Protein AF-A0A318IUC0-F1 (afdb_monomer_lite)

Organism: NCBI:txid401470

Secondary structure (DSSP, 8-state):
--HHHHHHHHHHH-HHHHHHHHH-HHHHHHHHT--HHHHHHHHTT-HHHHHHHTT-----THHHHTTGGGSS--S--------------

Structure (mmCIF, N/CA/C/O backbone):
data_AF-A0A318IUC0-F1
#
_entry.id   AF-A0A318IUC0-F1
#
loop_
_atom_site.group_PDB
_atom_site.id
_atom_site.type_symbol
_atom_site.label_atom_id
_atom_site.label_alt_id
_atom_site.label_comp_id
_atom_site.label_asym_id
_atom_site.label_entity_id
_atom_site.label_seq_id
_atom_site.pdbx_PDB_ins_code
_atom_site.Cartn_x
_atom_site.Cartn_y
_atom_site.Cartn_z
_atom_site.occupancy
_atom_site.B_iso_or_equiv
_atom_site.auth_seq_id
_atom_site.auth_comp_id
_atom_site.auth_asym_id
_atom_site.auth_atom_id
_atom_site.pdbx_PDB_model_num
ATOM 1 N N . MET A 1 1 ? -3.787 12.215 9.660 1.00 60.00 1 MET A N 1
ATOM 2 C CA . MET A 1 1 ? -3.909 11.343 8.475 1.00 60.00 1 MET A CA 1
ATOM 3 C C . MET A 1 1 ? -3.276 10.007 8.815 1.00 60.00 1 MET A C 1
ATOM 5 O O . MET A 1 1 ? -2.301 9.998 9.561 1.00 60.00 1 MET A O 1
ATOM 9 N N . SER A 1 2 ? -3.882 8.901 8.385 1.00 84.44 2 SER A N 1
ATOM 10 C CA . SER A 1 2 ? -3.364 7.552 8.645 1.00 84.44 2 SER A CA 1
ATOM 11 C C . SER A 1 2 ? -2.153 7.276 7.756 1.00 84.44 2 SER A C 1
ATOM 13 O O . SER A 1 2 ? -2.217 7.542 6.559 1.00 84.44 2 SER A O 1
ATOM 15 N N . LYS A 1 3 ? -1.084 6.684 8.306 1.00 89.56 3 LYS A N 1
ATOM 16 C CA . LYS A 1 3 ? 0.141 6.357 7.549 1.00 89.56 3 LYS A CA 1
ATOM 17 C C . LYS A 1 3 ? -0.126 5.469 6.332 1.00 89.56 3 LYS A C 1
ATOM 19 O O . LYS A 1 3 ? 0.560 5.599 5.326 1.00 89.56 3 LYS A O 1
ATOM 24 N N . LEU A 1 4 ? -1.129 4.596 6.408 1.00 90.06 4 LEU A N 1
ATOM 25 C CA . LEU A 1 4 ? -1.587 3.790 5.278 1.00 90.06 4 LEU A CA 1
ATOM 26 C C . LEU A 1 4 ? -2.088 4.637 4.109 1.00 90.06 4 LEU A C 1
ATOM 28 O O . LEU A 1 4 ? -1.754 4.339 2.968 1.00 90.06 4 LEU A O 1
ATOM 32 N N . LEU A 1 5 ? -2.831 5.711 4.375 1.00 90.44 5 LEU A N 1
ATOM 33 C CA . LEU A 1 5 ? -3.311 6.599 3.318 1.00 90.44 5 LEU A CA 1
ATOM 34 C C . LEU A 1 5 ? -2.146 7.337 2.653 1.00 90.44 5 LEU A C 1
ATOM 36 O O . LEU A 1 5 ? -2.069 7.388 1.429 1.00 90.44 5 LEU A O 1
ATOM 40 N N . ASP A 1 6 ? -1.217 7.858 3.459 1.00 91.50 6 ASP A N 1
ATOM 41 C CA . ASP A 1 6 ? 0.002 8.500 2.959 1.00 91.50 6 ASP A CA 1
ATOM 42 C C . ASP A 1 6 ? 0.846 7.527 2.121 1.00 91.50 6 ASP A C 1
ATOM 44 O O . ASP A 1 6 ? 1.369 7.901 1.072 1.00 91.50 6 ASP A O 1
ATOM 48 N N . TYR A 1 7 ? 0.927 6.259 2.537 1.00 93.06 7 TYR A N 1
ATOM 49 C CA . TYR A 1 7 ? 1.632 5.217 1.796 1.00 93.06 7 TYR A CA 1
ATOM 50 C C . TYR A 1 7 ? 0.981 4.916 0.444 1.00 93.06 7 TYR A C 1
ATOM 52 O O . TYR A 1 7 ? 1.674 4.849 -0.569 1.00 93.06 7 TYR A O 1
ATOM 60 N N . LEU A 1 8 ? -0.346 4.769 0.410 1.00 91.12 8 LEU A N 1
ATOM 61 C CA . LEU A 1 8 ? -1.093 4.511 -0.823 1.00 91.12 8 LEU A CA 1
ATOM 62 C C . LEU A 1 8 ? -0.997 5.691 -1.801 1.00 91.12 8 LEU A C 1
ATOM 64 O O . LEU A 1 8 ? -0.752 5.480 -2.985 1.00 91.12 8 LEU A O 1
ATOM 68 N N . ASN A 1 9 ? -1.085 6.927 -1.306 1.00 91.25 9 ASN A N 1
ATOM 69 C CA . ASN A 1 9 ? -0.880 8.126 -2.126 1.00 91.25 9 ASN A CA 1
ATOM 70 C C . ASN A 1 9 ? 0.552 8.208 -2.679 1.00 91.25 9 ASN A C 1
ATOM 72 O O . ASN A 1 9 ? 0.772 8.604 -3.826 1.00 91.25 9 ASN A O 1
ATOM 76 N N . ALA A 1 10 ? 1.547 7.820 -1.877 1.00 92.19 10 ALA A N 1
ATOM 77 C CA . ALA A 1 10 ? 2.931 7.773 -2.327 1.00 92.19 10 ALA A CA 1
ATOM 78 C C . ALA A 1 10 ? 3.155 6.665 -3.369 1.00 92.19 10 ALA A C 1
ATOM 80 O O . ALA A 1 10 ? 3.938 6.859 -4.296 1.00 92.19 10 ALA A O 1
ATOM 81 N N . LEU A 1 11 ? 2.460 5.529 -3.264 1.00 91.75 11 LEU A N 1
ATOM 82 C CA . LEU A 1 11 ? 2.494 4.476 -4.282 1.00 91.75 11 LEU A CA 1
ATOM 83 C C . LEU A 1 11 ? 1.846 4.899 -5.603 1.00 91.75 11 LEU A C 1
ATOM 85 O O . LEU A 1 11 ? 2.220 4.360 -6.635 1.00 91.75 11 LEU A O 1
ATOM 89 N N . ASP A 1 12 ? 0.920 5.852 -5.606 1.00 90.00 12 ASP A N 1
ATOM 90 C CA . ASP A 1 12 ? 0.340 6.370 -6.851 1.00 90.00 12 ASP A CA 1
ATOM 91 C C . ASP A 1 12 ? 1.298 7.332 -7.582 1.00 90.00 12 ASP A C 1
ATOM 93 O O . ASP A 1 12 ? 1.382 7.356 -8.808 1.00 90.00 12 ASP A O 1
ATOM 97 N N . THR A 1 13 ? 2.093 8.091 -6.822 1.00 90.25 13 THR A N 1
ATOM 98 C CA . THR A 1 13 ? 2.847 9.243 -7.347 1.00 90.25 13 THR A CA 1
ATOM 99 C C . THR A 1 13 ? 4.364 9.041 -7.424 1.00 90.25 13 THR A C 1
ATOM 101 O O . THR A 1 13 ? 5.034 9.713 -8.212 1.00 90.25 13 THR A O 1
ATOM 104 N N . ASN A 1 14 ? 4.944 8.130 -6.634 1.00 93.50 14 ASN A N 1
ATOM 105 C CA . ASN A 1 14 ? 6.392 7.952 -6.526 1.00 93.50 14 ASN A CA 1
ATOM 106 C C . ASN A 1 14 ? 6.871 6.666 -7.213 1.00 93.50 14 ASN A C 1
ATOM 108 O O . ASN A 1 14 ? 6.835 5.576 -6.643 1.00 93.50 14 ASN A O 1
ATOM 112 N N . ALA A 1 15 ? 7.435 6.814 -8.415 1.00 92.31 15 ALA A N 1
ATOM 113 C CA . ALA A 1 15 ? 7.971 5.707 -9.209 1.00 92.31 15 ALA A CA 1
ATOM 114 C C . ALA A 1 15 ? 9.029 4.858 -8.478 1.00 92.31 15 ALA A C 1
ATOM 116 O O . ALA A 1 15 ? 9.051 3.636 -8.639 1.00 92.31 15 ALA A O 1
ATOM 117 N N . MET A 1 16 ? 9.880 5.472 -7.647 1.00 92.75 16 MET A N 1
ATOM 118 C CA . MET A 1 16 ? 10.882 4.728 -6.875 1.00 92.75 16 MET A CA 1
ATOM 119 C C . MET A 1 16 ? 10.225 3.874 -5.793 1.00 92.75 16 MET A C 1
ATOM 121 O O . MET A 1 16 ? 10.606 2.719 -5.606 1.00 92.75 16 MET A O 1
ATOM 125 N N . LEU A 1 17 ? 9.213 4.419 -5.110 1.00 92.19 17 LEU A N 1
ATOM 126 C CA . LEU A 1 17 ? 8.465 3.680 -4.097 1.00 92.19 17 LEU A CA 1
ATOM 127 C C . LEU A 1 17 ? 7.671 2.532 -4.724 1.00 92.19 17 LEU A C 1
ATOM 129 O O . LEU A 1 17 ? 7.658 1.438 -4.169 1.00 92.19 17 LEU A O 1
ATOM 133 N N . ILE A 1 18 ? 7.084 2.745 -5.905 1.00 93.06 18 ILE A N 1
ATOM 134 C CA . ILE A 1 18 ? 6.420 1.690 -6.682 1.00 93.06 18 ILE A CA 1
ATOM 135 C C . ILE A 1 18 ? 7.397 0.551 -6.972 1.00 93.06 18 ILE A C 1
ATOM 137 O O . ILE A 1 18 ? 7.067 -0.617 -6.778 1.00 93.06 18 ILE A O 1
ATOM 141 N N . GLN A 1 19 ? 8.605 0.870 -7.438 1.00 93.69 19 GLN A N 1
ATOM 142 C CA . GLN A 1 19 ? 9.591 -0.150 -7.786 1.00 93.69 19 GLN A CA 1
ATOM 143 C C . GLN A 1 19 ? 10.128 -0.888 -6.551 1.00 93.69 19 GLN A C 1
ATOM 145 O O . GLN A 1 19 ? 10.294 -2.110 -6.595 1.00 93.69 19 GLN A O 1
ATOM 150 N N . ALA A 1 20 ? 10.332 -0.175 -5.440 1.00 93.44 20 ALA A N 1
ATOM 151 C CA . ALA A 1 20 ? 10.694 -0.772 -4.157 1.00 93.44 20 ALA A CA 1
ATOM 152 C C . ALA A 1 20 ? 9.584 -1.699 -3.635 1.00 93.44 20 ALA A C 1
ATOM 154 O O . ALA A 1 20 ? 9.854 -2.856 -3.324 1.00 93.44 20 ALA A O 1
ATOM 155 N N . HIS A 1 21 ? 8.328 -1.242 -3.648 1.00 92.25 21 HIS A N 1
ATOM 156 C CA . HIS A 1 21 ? 7.170 -2.029 -3.226 1.00 92.25 21 HIS A CA 1
ATOM 157 C C . HIS A 1 21 ? 6.952 -3.268 -4.103 1.00 92.25 21 HIS A C 1
ATOM 159 O O . HIS A 1 21 ? 6.644 -4.333 -3.583 1.00 92.25 21 HIS A O 1
ATOM 165 N N . LYS A 1 22 ? 7.168 -3.168 -5.422 1.00 90.75 22 LYS A N 1
ATOM 166 C CA . LYS A 1 22 ? 7.125 -4.326 -6.334 1.00 90.75 22 LYS A CA 1
ATOM 167 C C . LYS A 1 22 ? 8.223 -5.351 -6.051 1.00 90.75 22 LYS A C 1
ATOM 169 O O . LYS A 1 22 ? 8.016 -6.532 -6.304 1.00 90.75 22 LYS A O 1
ATOM 174 N N . SER A 1 23 ? 9.381 -4.900 -5.575 1.00 94.19 23 SER A N 1
ATOM 175 C CA . SER A 1 23 ? 10.512 -5.781 -5.267 1.00 94.19 23 SER A CA 1
ATOM 176 C C . SER A 1 23 ? 10.355 -6.447 -3.901 1.00 94.19 23 SER A C 1
ATOM 178 O O . SER A 1 23 ? 10.600 -7.642 -3.772 1.00 94.19 23 SER A O 1
ATOM 180 N N . ASP A 1 24 ? 9.954 -5.677 -2.887 1.00 93.38 24 ASP A N 1
ATOM 181 C CA . ASP A 1 24 ? 9.753 -6.159 -1.522 1.00 93.38 24 ASP A CA 1
ATOM 182 C C . ASP A 1 24 ? 8.680 -5.312 -0.800 1.00 93.38 24 ASP A C 1
ATOM 184 O O . ASP A 1 24 ? 8.985 -4.282 -0.174 1.00 93.38 24 ASP A O 1
ATOM 188 N N . PRO A 1 25 ? 7.397 -5.707 -0.897 1.00 90.38 25 PRO A N 1
ATOM 189 C CA . PRO A 1 25 ? 6.290 -4.927 -0.353 1.00 90.38 25 PRO A CA 1
ATOM 190 C C . PRO A 1 25 ? 6.308 -4.900 1.178 1.00 90.38 25 PRO A C 1
ATOM 192 O O . PRO A 1 25 ? 5.959 -3.875 1.767 1.00 90.38 25 PRO A O 1
ATOM 195 N N . LEU A 1 26 ? 6.765 -5.976 1.832 1.00 92.25 26 LEU A N 1
ATOM 196 C CA . LEU A 1 26 ? 6.871 -6.066 3.294 1.00 92.25 26 LEU A CA 1
ATOM 197 C C . LEU A 1 26 ? 7.963 -5.151 3.833 1.00 92.25 26 LEU A C 1
ATOM 199 O O . LEU A 1 26 ? 7.734 -4.392 4.775 1.00 92.25 26 LEU A O 1
ATOM 203 N N . LYS A 1 27 ? 9.150 -5.186 3.220 1.00 93.06 27 LYS A N 1
ATOM 204 C CA . LYS A 1 27 ? 10.242 -4.305 3.631 1.00 93.06 27 LYS A CA 1
ATOM 205 C C . LYS A 1 27 ? 9.864 -2.840 3.430 1.00 93.06 27 LYS A C 1
ATOM 207 O O . LYS A 1 27 ? 9.992 -2.050 4.360 1.00 93.06 27 LYS A O 1
ATOM 212 N N . THR A 1 28 ? 9.329 -2.500 2.258 1.00 94.00 28 THR A N 1
ATOM 213 C CA . THR A 1 28 ? 8.989 -1.112 1.913 1.00 94.00 28 THR A CA 1
ATOM 214 C C . THR A 1 28 ? 7.896 -0.551 2.828 1.00 94.00 28 THR A C 1
ATOM 216 O O . THR A 1 28 ? 7.999 0.580 3.301 1.00 94.00 28 THR A O 1
ATOM 219 N N . SER A 1 29 ? 6.856 -1.338 3.120 1.00 92.75 29 SER A N 1
ATOM 220 C CA . SER A 1 29 ? 5.776 -0.922 4.027 1.00 92.75 29 SER A CA 1
ATOM 221 C C . SER A 1 29 ? 6.248 -0.792 5.481 1.00 92.75 29 SER A C 1
ATOM 223 O O . SER A 1 29 ? 5.874 0.157 6.177 1.00 92.75 29 SER A O 1
ATOM 225 N N . ARG A 1 30 ? 7.141 -1.681 5.933 1.00 93.69 30 ARG A N 1
ATOM 226 C CA . ARG A 1 30 ? 7.787 -1.583 7.248 1.00 93.69 30 ARG A CA 1
ATOM 227 C C . ARG A 1 30 ? 8.674 -0.344 7.372 1.00 93.69 30 ARG A C 1
ATOM 229 O O . ARG A 1 30 ? 8.606 0.332 8.395 1.00 93.69 30 ARG A O 1
ATOM 236 N N . GLU A 1 31 ? 9.487 -0.040 6.361 1.00 93.25 31 GLU A N 1
ATOM 237 C CA . GLU A 1 31 ? 10.354 1.151 6.342 1.00 93.25 31 GLU A CA 1
ATOM 238 C C . GLU A 1 31 ? 9.539 2.452 6.328 1.00 93.25 31 GLU A C 1
ATOM 240 O O . GLU A 1 31 ? 9.940 3.434 6.949 1.00 93.25 31 GLU A O 1
ATOM 245 N N . PHE A 1 32 ? 8.351 2.436 5.716 1.00 91.50 32 PHE A N 1
ATOM 246 C CA . PHE A 1 32 ? 7.394 3.543 5.787 1.00 91.50 32 PHE A CA 1
ATOM 247 C C . PHE A 1 32 ? 6.715 3.677 7.167 1.00 91.50 32 PHE A C 1
ATOM 249 O O . PHE A 1 32 ? 6.132 4.711 7.497 1.00 91.50 32 PHE A O 1
ATOM 256 N N . GLY A 1 33 ? 6.813 2.644 8.011 1.00 92.75 33 GLY A N 1
ATOM 257 C CA . GLY A 1 33 ? 6.322 2.651 9.387 1.00 92.75 33 GLY A CA 1
ATOM 258 C C . GLY A 1 33 ? 4.875 2.189 9.550 1.00 92.75 33 GLY A C 1
ATOM 259 O O . GLY A 1 33 ? 4.210 2.658 10.481 1.00 92.75 33 GLY A O 1
ATOM 260 N N . LEU A 1 34 ? 4.405 1.310 8.659 1.00 93.06 34 LEU A N 1
ATOM 261 C CA . LEU A 1 34 ? 3.115 0.621 8.761 1.00 93.06 34 LEU A CA 1
ATOM 262 C C . LEU A 1 34 ? 3.146 -0.479 9.827 1.00 93.06 34 LEU A C 1
ATOM 264 O O . LEU A 1 34 ? 4.176 -1.118 10.058 1.00 93.06 34 LEU A O 1
ATOM 268 N N . SER A 1 35 ? 1.998 -0.720 10.449 1.00 92.75 35 SER A N 1
ATOM 269 C CA . SER A 1 35 ? 1.764 -1.781 11.432 1.00 92.75 35 SER A CA 1
ATOM 270 C C . SER A 1 35 ? 1.760 -3.159 10.774 1.00 92.75 35 SER A C 1
ATOM 272 O O . SER A 1 35 ? 1.525 -3.279 9.575 1.00 92.75 35 SER A O 1
ATOM 274 N N . HIS A 1 36 ? 1.975 -4.223 11.550 1.00 91.88 36 HIS A N 1
ATOM 275 C CA . HIS A 1 36 ? 2.028 -5.581 10.999 1.00 91.88 36 HIS A CA 1
ATOM 276 C C . HIS A 1 36 ? 0.717 -5.983 10.295 1.00 91.88 36 HIS A C 1
ATOM 278 O O . HIS A 1 36 ? 0.761 -6.541 9.201 1.00 91.88 36 HIS A O 1
ATOM 284 N N . ASP A 1 37 ? -0.438 -5.622 10.859 1.00 91.19 37 ASP A N 1
ATOM 285 C CA . ASP A 1 37 ? -1.742 -5.867 10.237 1.00 91.19 37 ASP A CA 1
ATOM 286 C C . ASP A 1 37 ? -1.946 -5.086 8.926 1.00 91.19 37 ASP A C 1
ATOM 288 O O . ASP A 1 37 ? -2.483 -5.628 7.960 1.00 91.19 37 ASP A O 1
ATOM 292 N N . GLU A 1 38 ? -1.466 -3.839 8.850 1.00 90.75 38 GLU A N 1
ATOM 293 C CA . GLU A 1 38 ? -1.518 -3.023 7.626 1.00 90.75 38 GLU A CA 1
ATOM 294 C C . GLU A 1 38 ? -0.616 -3.621 6.532 1.00 90.75 38 GLU A C 1
ATOM 296 O O . GLU A 1 38 ? -1.009 -3.705 5.368 1.00 90.75 38 GLU A O 1
ATOM 301 N N . GLN A 1 39 ? 0.576 -4.098 6.910 1.00 92.88 39 GLN A N 1
ATOM 302 C CA . GLN A 1 39 ? 1.496 -4.792 6.004 1.00 92.88 39 GLN A CA 1
ATOM 303 C C . GLN A 1 39 ? 0.864 -6.073 5.445 1.00 92.88 39 GLN A C 1
ATOM 305 O O . GLN A 1 39 ? 0.922 -6.313 4.239 1.00 92.88 39 GLN A O 1
ATOM 310 N N . GLN A 1 40 ? 0.225 -6.882 6.298 1.00 92.50 40 GLN A N 1
ATOM 311 C CA . GLN A 1 40 ? -0.459 -8.096 5.850 1.00 92.50 40 GLN A CA 1
ATOM 312 C C . GLN A 1 40 ? -1.626 -7.787 4.913 1.00 92.50 40 GLN A C 1
ATOM 314 O O . GLN A 1 40 ? -1.779 -8.471 3.903 1.00 92.50 40 GLN A O 1
ATOM 319 N N . ALA A 1 41 ? -2.417 -6.752 5.204 1.00 90.88 41 ALA A N 1
ATOM 320 C CA . ALA A 1 41 ? -3.516 -6.346 4.334 1.00 90.88 41 ALA A CA 1
ATOM 321 C C . ALA A 1 41 ? -3.020 -5.914 2.941 1.00 90.88 41 ALA A C 1
ATOM 323 O O . ALA A 1 41 ? -3.640 -6.266 1.941 1.00 90.88 41 ALA A O 1
ATOM 324 N N . LEU A 1 42 ? -1.871 -5.231 2.857 1.00 89.12 42 LEU A N 1
ATOM 325 C CA . LEU A 1 42 ? -1.239 -4.868 1.581 1.00 89.12 42 LEU A CA 1
ATOM 326 C C . LEU A 1 42 ? -0.736 -6.090 0.802 1.00 89.12 42 LEU A C 1
ATOM 328 O O . LEU A 1 42 ? -0.988 -6.192 -0.397 1.00 89.12 42 LEU A O 1
ATOM 332 N N . VAL A 1 43 ? -0.056 -7.027 1.470 1.00 87.81 43 VAL A N 1
ATOM 333 C CA . VAL A 1 43 ? 0.486 -8.239 0.824 1.00 87.81 43 VAL A CA 1
ATOM 334 C C . VAL A 1 43 ? -0.619 -9.164 0.327 1.00 87.81 43 VAL A C 1
ATOM 336 O O . VAL A 1 43 ? -0.525 -9.696 -0.774 1.00 87.81 43 VAL A O 1
ATOM 339 N N . LEU A 1 44 ? -1.674 -9.338 1.123 1.00 88.75 44 LEU A N 1
ATOM 340 C CA . LEU A 1 44 ? -2.839 -10.142 0.753 1.00 88.75 44 LEU A CA 1
ATOM 341 C C . LEU A 1 44 ? -3.781 -9.407 -0.210 1.00 88.75 44 LEU A C 1
ATOM 343 O O . LEU A 1 44 ? -4.777 -9.986 -0.631 1.00 88.75 44 LEU A O 1
ATOM 347 N N . GLN A 1 45 ? -3.486 -8.141 -0.535 1.00 86.50 45 GLN A N 1
ATOM 348 C CA . GLN A 1 45 ? -4.354 -7.251 -1.308 1.00 86.50 45 GLN A CA 1
ATOM 349 C C . GLN A 1 45 ? -5.794 -7.221 -0.765 1.00 86.50 45 GLN A C 1
ATOM 351 O O . GLN A 1 45 ? -6.764 -7.121 -1.518 1.00 86.50 45 GLN A O 1
ATOM 356 N N . ASP A 1 46 ? -5.933 -7.302 0.560 1.00 89.19 46 ASP A N 1
ATOM 357 C CA . ASP A 1 46 ? -7.208 -7.364 1.269 1.00 89.19 46 ASP A CA 1
ATOM 358 C C . ASP A 1 46 ? -7.835 -5.965 1.317 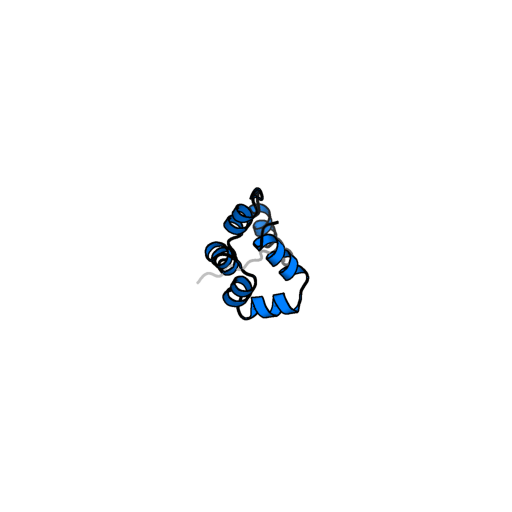1.00 89.19 46 ASP A C 1
ATOM 360 O O . ASP A 1 46 ? -7.681 -5.193 2.268 1.00 89.19 46 ASP A O 1
ATOM 364 N N . LYS A 1 47 ? -8.531 -5.618 0.230 1.00 86.06 47 LYS A N 1
ATOM 365 C CA . LYS A 1 47 ? -9.178 -4.313 0.042 1.00 86.06 47 LYS A CA 1
ATOM 366 C C . LYS A 1 47 ? -10.214 -4.016 1.131 1.00 86.06 47 LYS A C 1
ATOM 368 O O . LYS A 1 47 ? -10.419 -2.848 1.451 1.00 86.06 47 LYS A O 1
ATOM 373 N N . GLN A 1 48 ? -10.834 -5.045 1.716 1.00 86.94 48 GLN A N 1
ATOM 374 C CA . GLN A 1 48 ? -11.792 -4.887 2.813 1.00 86.94 48 GLN A CA 1
ATOM 375 C C . GLN A 1 48 ? -11.090 -4.418 4.084 1.00 86.94 48 GLN A C 1
ATOM 377 O O . GLN A 1 48 ? -11.511 -3.429 4.686 1.00 86.94 48 GLN A O 1
ATOM 382 N N . LYS A 1 49 ? -9.984 -5.071 4.461 1.00 88.50 49 LYS A N 1
ATOM 383 C CA . LYS A 1 49 ? -9.174 -4.634 5.607 1.00 88.50 49 LYS A CA 1
ATOM 384 C C . LYS A 1 49 ? -8.550 -3.265 5.383 1.00 88.50 49 LYS A C 1
ATOM 386 O O . LYS A 1 49 ? -8.569 -2.445 6.294 1.00 88.50 49 LYS A O 1
ATOM 391 N N . ILE A 1 50 ? -8.045 -2.992 4.179 1.00 88.50 50 ILE A N 1
ATOM 392 C CA . ILE A 1 50 ? -7.493 -1.673 3.837 1.00 88.50 50 ILE A CA 1
ATOM 393 C C . ILE A 1 50 ? -8.565 -0.588 4.000 1.00 88.50 50 ILE A C 1
ATOM 395 O O . ILE A 1 50 ? -8.304 0.424 4.644 1.00 88.50 50 ILE A O 1
ATOM 399 N N . ALA A 1 51 ? -9.783 -0.803 3.490 1.00 87.19 51 ALA A N 1
ATOM 400 C CA . ALA A 1 51 ? -10.882 0.146 3.666 1.00 87.19 51 ALA A CA 1
ATOM 401 C C . ALA A 1 51 ? -11.265 0.331 5.143 1.00 87.19 51 ALA A C 1
ATOM 403 O O . ALA A 1 51 ? -11.469 1.464 5.574 1.00 87.19 51 ALA A O 1
ATOM 404 N N . ALA A 1 52 ? -11.282 -0.753 5.927 1.00 88.44 52 ALA A N 1
ATOM 405 C CA . ALA A 1 52 ? -11.543 -0.694 7.364 1.00 88.44 52 ALA A CA 1
ATOM 406 C C . ALA A 1 52 ? -10.484 0.130 8.122 1.00 88.44 52 ALA A C 1
ATOM 408 O O . ALA A 1 52 ? -10.843 0.941 8.970 1.00 88.44 52 ALA A O 1
ATOM 409 N N . PHE A 1 53 ? -9.193 -0.007 7.791 1.00 88.19 53 PHE A N 1
ATOM 410 C CA . PHE A 1 53 ? -8.126 0.817 8.386 1.00 88.19 53 PHE A CA 1
ATOM 411 C C . PHE A 1 53 ? -8.231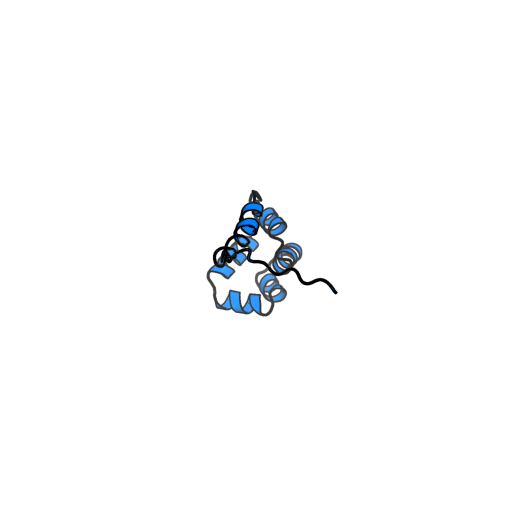 2.303 8.030 1.00 88.19 53 PHE A C 1
ATOM 413 O O . PHE A 1 53 ? -7.757 3.160 8.778 1.00 88.19 53 PHE A O 1
ATOM 420 N N . LEU A 1 54 ? -8.824 2.609 6.878 1.00 87.12 54 LEU A N 1
ATOM 421 C CA . LEU A 1 54 ? -9.007 3.972 6.392 1.00 87.12 54 LEU A CA 1
ATOM 422 C C . LEU A 1 54 ? -10.353 4.584 6.809 1.00 87.12 54 LEU A C 1
ATOM 424 O O . LEU A 1 54 ? -10.613 5.730 6.450 1.00 87.12 54 LEU A O 1
ATOM 428 N N . ASP A 1 55 ? -11.185 3.843 7.552 1.00 84.25 55 ASP A N 1
ATOM 429 C CA . ASP A 1 55 ? -12.565 4.216 7.902 1.00 84.25 55 ASP A CA 1
ATOM 430 C C . ASP A 1 55 ? -13.419 4.565 6.662 1.00 84.25 55 ASP A C 1
ATOM 432 O O . ASP A 1 55 ? -14.318 5.404 6.690 1.00 84.25 55 ASP A O 1
ATOM 436 N N . ILE A 1 56 ? -13.120 3.930 5.522 1.00 79.69 56 ILE A N 1
ATOM 437 C CA . ILE A 1 56 ? -13.847 4.136 4.267 1.00 79.69 56 ILE A CA 1
ATOM 438 C C . ILE A 1 56 ? -14.990 3.119 4.219 1.00 79.69 56 ILE A C 1
ATOM 440 O O . ILE A 1 56 ? -14.739 1.919 4.377 1.00 79.69 56 ILE A O 1
ATOM 444 N N . PRO A 1 57 ? -16.242 3.541 3.958 1.00 73.81 57 PRO A N 1
ATOM 445 C CA . PRO A 1 57 ? -17.332 2.597 3.775 1.00 73.81 57 PRO A CA 1
ATOM 446 C C . PRO A 1 57 ? -17.011 1.695 2.581 1.00 73.81 57 PRO A C 1
ATOM 448 O O . PRO A 1 57 ? -16.960 2.158 1.441 1.00 73.81 57 PRO A O 1
ATOM 451 N N . PHE A 1 58 ? -16.803 0.402 2.842 1.00 67.50 58 PHE A N 1
ATOM 452 C CA . PHE A 1 58 ? -16.623 -0.617 1.809 1.00 67.50 58 PHE A CA 1
ATOM 453 C C . PHE A 1 58 ? -17.975 -0.871 1.128 1.00 67.50 58 PHE A C 1
ATOM 455 O O . PHE A 1 58 ? -18.666 -1.846 1.411 1.00 67.50 58 PHE A O 1
ATOM 462 N N . ARG A 1 59 ? -18.418 0.082 0.305 1.00 64.56 59 ARG A N 1
ATOM 463 C CA . ARG A 1 59 ? -19.645 -0.024 -0.481 1.00 64.56 59 ARG A CA 1
ATOM 464 C C . ARG A 1 59 ? -19.256 -0.504 -1.882 1.00 64.56 59 ARG A C 1
ATOM 466 O O . ARG A 1 59 ? -18.585 0.215 -2.611 1.00 64.56 59 ARG A O 1
ATOM 473 N N . ASP A 1 60 ? -19.630 -1.747 -2.176 1.00 51.31 60 ASP A N 1
ATOM 474 C CA . ASP A 1 60 ? -19.672 -2.388 -3.497 1.00 51.31 60 ASP A CA 1
ATOM 475 C C . ASP A 1 60 ? -18.437 -2.213 -4.406 1.00 51.31 60 ASP A C 1
ATOM 477 O O . ASP A 1 60 ? -18.520 -1.673 -5.506 1.00 51.31 60 ASP A O 1
ATOM 481 N N . PHE A 1 61 ? -17.290 -2.783 -4.014 1.00 52.34 61 PHE A N 1
ATOM 482 C CA . PHE A 1 61 ? -16.271 -3.171 -5.010 1.00 52.34 61 PHE A CA 1
ATOM 483 C C . PHE A 1 61 ? -16.716 -4.370 -5.876 1.00 52.34 61 PHE A C 1
ATOM 485 O O . PHE A 1 61 ? -16.082 -4.654 -6.892 1.00 52.34 61 PHE A O 1
ATOM 492 N N . ASP A 1 62 ? -17.817 -5.036 -5.508 1.00 51.62 62 ASP A N 1
ATOM 493 C CA . ASP A 1 62 ? -18.398 -6.201 -6.194 1.00 51.62 62 ASP A CA 1
ATOM 494 C C . ASP A 1 62 ? -18.861 -5.884 -7.633 1.00 51.62 62 ASP A C 1
ATOM 496 O O . ASP A 1 62 ? -18.856 -6.742 -8.510 1.00 51.62 62 ASP A O 1
ATOM 500 N N . ALA A 1 63 ? -19.168 -4.616 -7.931 1.00 53.28 63 ALA A N 1
ATOM 501 C CA . ALA A 1 63 ? -19.635 -4.206 -9.255 1.00 53.28 63 ALA A CA 1
ATOM 502 C C . ALA A 1 63 ? -18.535 -4.141 -10.338 1.00 53.28 63 ALA A C 1
ATOM 504 O O . ALA A 1 63 ? -18.861 -4.046 -11.521 1.00 53.28 63 ALA A O 1
ATOM 505 N N . ILE A 1 64 ? -17.244 -4.168 -9.975 1.00 50.59 64 ILE A N 1
ATOM 506 C CA . ILE A 1 64 ? -16.145 -3.976 -10.944 1.00 50.59 64 ILE A CA 1
ATOM 507 C C . ILE A 1 64 ? -15.633 -5.311 -11.511 1.00 50.59 64 ILE A C 1
ATOM 509 O O . ILE A 1 64 ? -15.225 -5.356 -12.671 1.00 5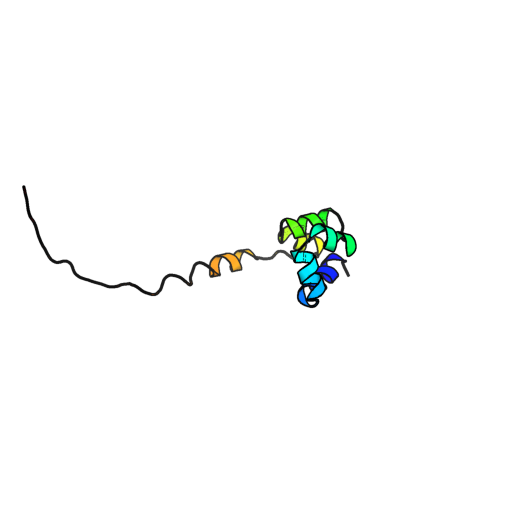0.59 64 ILE A O 1
ATOM 513 N N . ASP A 1 65 ? -15.712 -6.411 -10.755 1.00 47.56 65 ASP A N 1
ATOM 514 C CA . ASP A 1 65 ? -15.253 -7.730 -11.227 1.00 47.56 65 ASP A CA 1
ATOM 515 C C . ASP A 1 65 ? -16.169 -8.305 -12.329 1.00 47.56 65 ASP A C 1
ATOM 517 O O 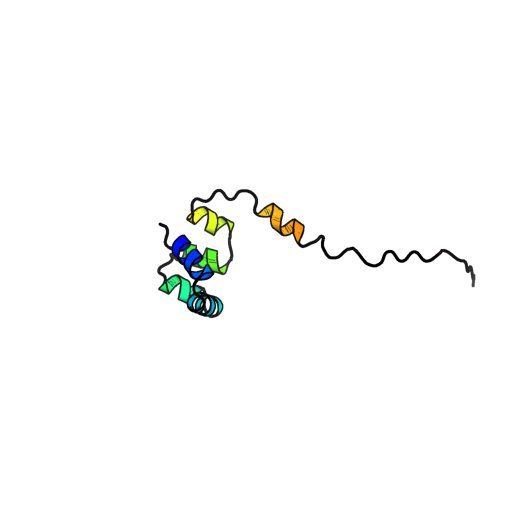. ASP A 1 65 ? -15.706 -8.925 -13.285 1.00 47.56 65 ASP A O 1
ATOM 521 N N . SER A 1 66 ? -17.466 -7.973 -12.296 1.00 48.72 66 SER A N 1
ATOM 522 C CA . SER A 1 66 ? -18.431 -8.395 -13.326 1.00 48.72 66 SER A CA 1
ATOM 523 C C . SER A 1 66 ? -18.303 -7.674 -14.681 1.00 48.72 66 SER A C 1
ATOM 525 O O . SER A 1 66 ? -18.953 -8.091 -15.638 1.00 48.72 66 SER A O 1
ATOM 527 N N . LEU A 1 67 ? -17.483 -6.620 -14.816 1.00 47.41 67 LEU A N 1
ATOM 528 C CA . LEU A 1 67 ? -17.338 -5.895 -16.093 1.00 47.41 67 LEU A CA 1
ATOM 529 C C . LEU A 1 67 ? -16.222 -6.456 -16.996 1.00 47.41 67 LEU A C 1
ATOM 531 O O . LEU A 1 67 ? -16.240 -6.230 -18.204 1.00 47.41 67 LEU A O 1
ATOM 535 N N . VAL A 1 68 ? -15.263 -7.211 -16.446 1.00 49.25 68 VAL A N 1
ATOM 536 C CA . VAL A 1 68 ? -14.135 -7.761 -17.229 1.00 49.25 68 VAL A CA 1
ATOM 537 C C . VAL A 1 68 ? -14.538 -9.015 -18.020 1.00 49.25 68 VAL A C 1
ATOM 539 O O . VAL A 1 68 ? -13.915 -9.329 -19.027 1.00 49.25 68 VAL A O 1
ATOM 542 N N . GLY A 1 69 ? -15.628 -9.691 -17.645 1.00 47.03 69 GLY A N 1
ATOM 543 C CA . GLY A 1 69 ? -16.106 -10.898 -18.331 1.00 47.03 69 GLY A CA 1
ATOM 544 C C . GLY A 1 69 ? -16.974 -10.676 -19.579 1.00 47.03 69 GLY A C 1
ATOM 545 O O . GLY A 1 69 ? -17.407 -11.660 -20.171 1.00 47.03 69 GLY A O 1
ATOM 546 N N . HIS A 1 70 ? -17.281 -9.433 -19.974 1.00 48.38 70 HIS A N 1
ATOM 547 C CA . HIS A 1 70 ? -18.249 -9.160 -21.054 1.00 48.38 70 HIS A CA 1
ATOM 548 C C . HIS A 1 70 ? -17.641 -8.636 -22.366 1.00 48.38 70 HIS A C 1
ATOM 550 O O . HIS A 1 70 ? -18.381 -8.385 -23.314 1.00 48.38 70 HIS A O 1
ATOM 556 N N . PHE A 1 71 ? -16.315 -8.475 -22.447 1.00 46.91 71 PHE 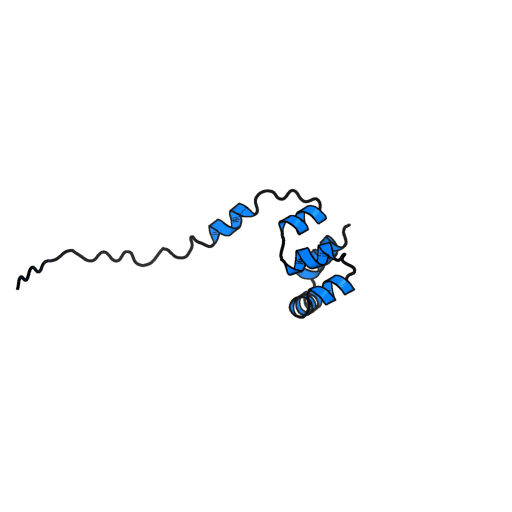A N 1
ATOM 557 C CA . PHE A 1 71 ? -15.648 -7.952 -23.649 1.00 46.91 71 PHE A CA 1
ATOM 558 C C . PHE A 1 71 ? -15.098 -9.024 -24.607 1.00 46.91 71 PHE A C 1
ATOM 560 O O . PHE A 1 71 ? -14.569 -8.668 -25.655 1.00 46.91 71 PHE A O 1
ATOM 567 N N . ASP A 1 72 ? -15.311 -10.313 -24.327 1.00 55.25 72 ASP A N 1
ATOM 568 C CA . ASP A 1 72 ? -14.928 -11.424 -25.210 1.00 55.25 72 ASP A CA 1
ATOM 569 C C . ASP A 1 72 ? -16.152 -12.262 -25.619 1.00 55.25 72 ASP A C 1
ATOM 571 O O . ASP A 1 72 ? -16.256 -13.441 -25.286 1.00 55.25 72 ASP A O 1
ATOM 575 N N . ALA A 1 73 ? -17.128 -11.667 -26.313 1.00 50.56 73 ALA A N 1
ATOM 576 C CA . ALA A 1 73 ? -18.211 -12.446 -26.931 1.00 50.56 73 ALA A CA 1
ATOM 577 C C . ALA A 1 73 ? -18.877 -11.788 -28.155 1.00 50.56 73 ALA A C 1
ATOM 579 O O . ALA A 1 73 ? -20.016 -12.127 -28.465 1.00 50.56 73 ALA A O 1
ATOM 580 N N . ASP A 1 74 ? -18.198 -10.896 -28.884 1.00 52.59 74 ASP A N 1
ATOM 581 C CA . ASP A 1 74 ? -18.648 -10.526 -30.232 1.00 52.59 74 ASP A CA 1
ATOM 582 C C . ASP A 1 74 ? -17.573 -10.872 -31.259 1.00 52.59 74 ASP A C 1
ATOM 584 O O . ASP A 1 74 ? -16.478 -10.312 -31.261 1.00 52.59 74 ASP A O 1
ATOM 588 N N . GLY A 1 75 ? -17.890 -11.847 -32.113 1.00 51.84 75 GLY A N 1
ATOM 589 C CA . GLY A 1 75 ? -17.072 -12.144 -33.281 1.00 51.84 75 GLY A CA 1
ATOM 590 C C . GLY A 1 75 ? -16.943 -13.609 -33.674 1.00 51.84 75 GLY A C 1
ATOM 591 O O . GLY A 1 75 ? -15.834 -13.994 -34.010 1.00 51.84 75 GLY A O 1
ATOM 592 N N . ASN A 1 76 ? -18.019 -14.416 -33.667 1.00 47.22 76 ASN A N 1
ATOM 593 C CA . ASN A 1 76 ? -18.267 -15.405 -34.737 1.00 47.22 76 ASN A CA 1
ATOM 594 C C . ASN A 1 76 ? -19.635 -16.120 -34.603 1.00 47.22 76 ASN A C 1
ATOM 596 O O . ASN A 1 76 ? -19.691 -17.338 -34.439 1.00 47.22 76 ASN A O 1
ATOM 600 N N . GLN A 1 77 ? -20.765 -15.416 -34.737 1.00 55.03 77 GLN A N 1
ATOM 601 C CA . GLN A 1 77 ? -21.990 -16.092 -35.193 1.00 55.03 77 GLN A CA 1
ATOM 602 C C . GLN A 1 77 ? -21.927 -16.241 -36.718 1.00 55.03 77 GLN A C 1
ATOM 604 O O . GLN A 1 77 ? -22.589 -15.521 -37.462 1.00 55.03 77 GLN A O 1
ATOM 609 N N . LYS A 1 78 ? -21.104 -17.179 -37.203 1.00 46.97 78 LYS A N 1
ATOM 610 C CA . LYS A 1 78 ? -21.217 -17.648 -38.584 1.00 46.97 78 LYS A CA 1
ATOM 611 C C . LYS A 1 78 ? -22.275 -18.740 -38.641 1.00 46.97 78 LYS A C 1
ATOM 613 O O . LYS A 1 78 ? -22.002 -19.917 -38.431 1.00 46.97 78 LYS A O 1
ATOM 618 N N . SER A 1 79 ? -23.486 -18.305 -38.957 1.00 53.47 79 SER A N 1
ATOM 619 C CA . SER A 1 79 ? -24.520 -19.111 -39.589 1.00 53.47 79 SER A CA 1
ATOM 620 C C . SER A 1 79 ? -23.924 -19.846 -40.794 1.00 53.47 79 SER A C 1
ATOM 622 O O . SER A 1 79 ? -23.413 -19.208 -41.716 1.00 53.47 79 SER A O 1
ATOM 624 N N . ALA A 1 80 ? -23.977 -21.174 -40.795 1.00 50.00 80 ALA A N 1
ATOM 625 C CA . ALA A 1 80 ? -23.816 -21.979 -41.999 1.00 50.00 80 ALA A CA 1
ATOM 626 C C . ALA A 1 80 ? -24.561 -23.308 -41.817 1.00 50.00 80 ALA A C 1
ATOM 628 O O . ALA A 1 80 ? -24.025 -24.278 -41.299 1.00 50.00 80 ALA A O 1
ATOM 629 N N . ASN A 1 81 ? -25.835 -23.242 -42.193 1.00 47.06 81 ASN A N 1
ATOM 630 C CA . ASN A 1 81 ? -26.597 -24.208 -42.977 1.00 47.06 81 ASN A CA 1
ATOM 631 C C . ASN A 1 81 ? -26.509 -25.699 -42.612 1.00 47.06 81 ASN A C 1
ATOM 633 O O . ASN A 1 81 ? -25.529 -26.388 -42.871 1.00 47.06 81 ASN A O 1
ATOM 637 N N . VAL A 1 82 ? -27.654 -26.181 -42.125 1.00 51.41 82 VAL A N 1
ATOM 638 C CA . VAL A 1 82 ? -28.235 -27.492 -42.439 1.00 51.41 82 VAL A CA 1
ATOM 639 C C . VAL A 1 82 ? -28.104 -27.786 -43.933 1.00 51.41 82 VAL A C 1
ATOM 641 O O . VAL A 1 82 ? -28.646 -27.027 -44.726 1.00 51.41 82 VAL A O 1
ATOM 644 N N . ASP A 1 83 ? -27.438 -28.885 -44.277 1.00 50.69 83 ASP A N 1
ATOM 645 C CA . ASP A 1 83 ? -27.700 -29.677 -45.481 1.00 50.69 83 ASP A CA 1
ATOM 646 C C . ASP A 1 83 ? -27.146 -31.096 -45.250 1.00 50.69 83 ASP A C 1
ATOM 648 O O . ASP A 1 83 ? -25.946 -31.303 -45.087 1.00 50.69 83 ASP A O 1
ATOM 652 N N . GLU A 1 84 ? -28.087 -32.024 -45.076 1.00 53.25 84 GLU A N 1
ATOM 653 C CA . GLU A 1 84 ? -28.116 -33.389 -45.612 1.00 53.25 84 GLU A CA 1
ATOM 654 C C . GLU A 1 84 ? -26.797 -34.174 -45.799 1.00 53.25 84 GLU A C 1
ATOM 656 O O . GLU A 1 84 ? -25.973 -33.857 -46.650 1.00 53.25 84 GLU A O 1
ATOM 661 N N . ALA A 1 85 ? -26.676 -35.306 -45.096 1.00 50.06 85 ALA A N 1
ATOM 662 C CA . ALA A 1 85 ? -26.475 -36.611 -45.738 1.00 50.06 85 ALA A CA 1
ATOM 663 C C . ALA A 1 85 ? -26.564 -37.736 -44.696 1.00 50.06 85 ALA A C 1
ATOM 665 O O . ALA A 1 85 ? -25.643 -38.015 -43.929 1.00 50.06 85 ALA A O 1
ATOM 666 N N . GLU A 1 86 ? -27.723 -38.375 -44.707 1.00 51.41 86 GLU A N 1
ATOM 667 C CA . GLU A 1 86 ? -27.925 -39.778 -44.378 1.00 51.41 86 GLU A CA 1
ATOM 668 C C . GLU A 1 86 ? -26.844 -40.652 -45.046 1.00 51.41 86 GLU A C 1
ATOM 670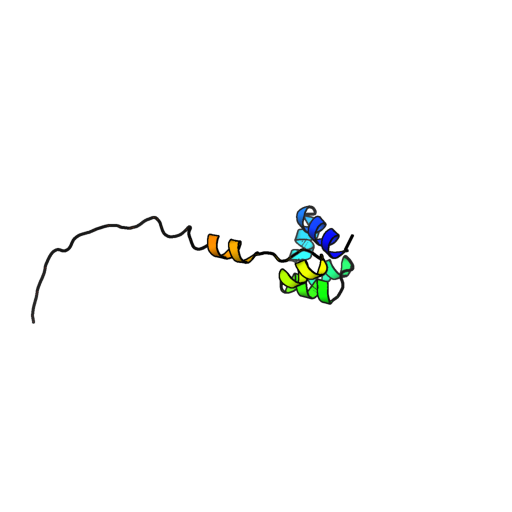 O O . GLU A 1 86 ? -26.665 -40.584 -46.260 1.00 51.41 86 GLU A O 1
ATOM 675 N N . LEU A 1 87 ? -26.145 -41.497 -44.280 1.00 52.00 87 LEU A N 1
ATOM 676 C CA . LEU A 1 87 ? -25.734 -42.804 -44.789 1.00 52.00 87 LEU A CA 1
ATOM 677 C C . LEU A 1 87 ? -25.596 -43.813 -43.642 1.00 52.00 87 LEU A C 1
ATOM 679 O O . LEU A 1 87 ? -24.716 -43.737 -42.786 1.00 52.00 87 LEU A O 1
ATOM 683 N N . VAL A 1 88 ? -26.574 -44.707 -43.661 1.00 53.03 88 VAL A N 1
ATOM 684 C CA . VAL A 1 88 ? -26.663 -46.034 -43.053 1.00 53.03 88 VAL A CA 1
ATOM 685 C C . VAL A 1 88 ? -25.459 -46.927 -43.402 1.00 53.03 88 VAL A C 1
ATOM 687 O O . VAL A 1 88 ? -24.770 -46.675 -44.388 1.00 53.03 88 VAL A O 1
ATOM 690 N N . ASP A 1 89 ? -25.260 -47.944 -42.555 1.00 48.38 89 ASP A N 1
ATOM 691 C CA . ASP A 1 89 ? -24.351 -49.104 -42.682 1.00 48.38 89 ASP A CA 1
ATOM 692 C C . ASP A 1 89 ? -24.245 -49.691 -44.104 1.00 48.38 89 ASP A C 1
ATOM 694 O O . ASP A 1 89 ? -25.300 -49.835 -44.771 1.00 48.38 89 ASP A O 1
#

Foldseek 3Di:
DDLLVVLVVCCVPPPVLVVVCVVPVLVSCVVSPDDPQSSVCVVVVVVVVSCVSVVHPPPDPVVVVVVVPPPPDPDDPDDDDDDDDDDDD

Sequence (89 aa):
MSKLLDYLNALDTNAMLIQAHKSDPLKTSREFGLSHDEQQALVLQDKQKIAAFLDIPFRDFDAIDSLVGHFDADGNQKSANVDEAELVD

Radius of gyration: 24.43 Å; chains: 1; bounding box: 39×60×57 Å

pLDDT: mean 75.99, std 19.06, range [46.91, 94.19]